Protein AF-A0A1I0LVF5-F1 (afdb_monomer)

Structure (mmCIF, N/CA/C/O backbone):
data_AF-A0A1I0LVF5-F1
#
_entry.id   AF-A0A1I0LVF5-F1
#
loop_
_atom_site.group_PDB
_atom_site.id
_atom_site.type_symbol
_atom_site.label_atom_id
_atom_site.label_alt_id
_atom_site.label_comp_id
_atom_site.label_asym_id
_atom_site.label_entity_id
_atom_site.label_seq_id
_atom_site.pdbx_PDB_ins_code
_atom_site.Cartn_x
_atom_site.Cartn_y
_atom_site.Cartn_z
_atom_site.occupancy
_atom_site.B_iso_or_equiv
_atom_site.auth_seq_id
_atom_site.auth_comp_id
_atom_site.auth_asym_id
_atom_site.auth_atom_id
_atom_site.pdbx_PDB_model_num
ATOM 1 N N . MET A 1 1 ? -9.438 -28.373 -3.238 1.00 36.84 1 MET A N 1
ATOM 2 C CA . MET A 1 1 ? -8.689 -27.575 -2.242 1.00 36.84 1 MET A CA 1
ATOM 3 C C . MET A 1 1 ? -8.255 -26.257 -2.886 1.00 36.84 1 MET A C 1
ATOM 5 O O . MET A 1 1 ? -7.132 -26.157 -3.361 1.00 36.84 1 MET A O 1
ATOM 9 N N . HIS A 1 2 ? -9.149 -25.266 -2.998 1.00 41.34 2 HIS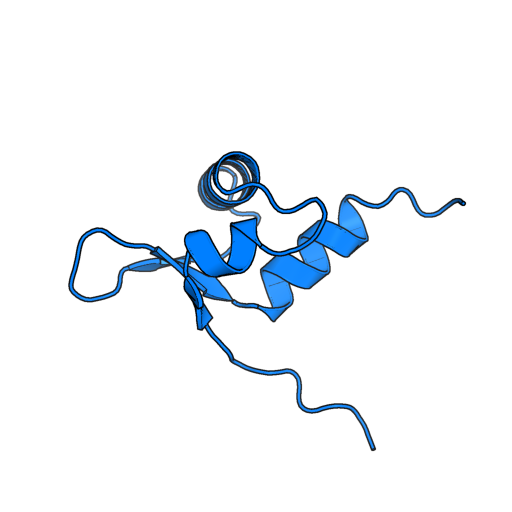 A N 1
ATOM 10 C CA . HIS A 1 2 ? -8.757 -23.940 -3.487 1.00 41.34 2 HIS A CA 1
ATOM 11 C C . HIS A 1 2 ? -8.153 -23.148 -2.334 1.00 41.34 2 HIS A C 1
ATOM 13 O O . HIS A 1 2 ? -8.799 -22.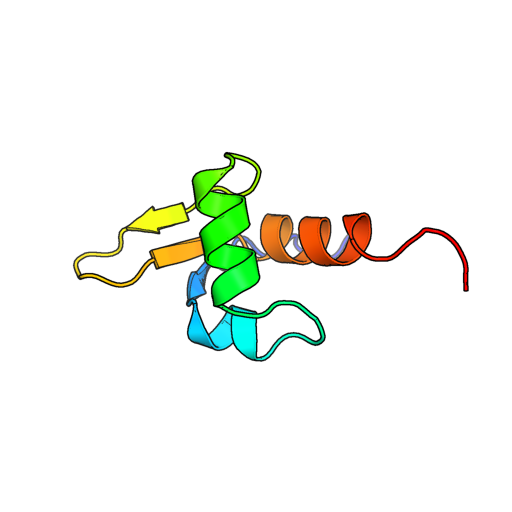905 -1.319 1.00 41.34 2 HIS A O 1
ATOM 19 N N . HIS A 1 3 ? -6.873 -22.834 -2.507 1.00 46.16 3 HIS A N 1
ATOM 20 C CA . HIS A 1 3 ? -6.027 -22.074 -1.605 1.00 46.16 3 HIS A CA 1
ATOM 21 C C . HIS A 1 3 ? -6.775 -20.835 -1.102 1.00 46.16 3 HIS A C 1
ATOM 23 O O . HIS A 1 3 ? -7.136 -19.964 -1.899 1.00 46.16 3 HIS A O 1
ATOM 29 N N . LEU A 1 4 ? -7.017 -20.810 0.213 1.00 45.16 4 LEU A N 1
ATOM 30 C CA . LEU A 1 4 ? -7.558 -19.698 0.989 1.00 45.16 4 LEU A CA 1
ATOM 31 C C . LEU A 1 4 ? -7.005 -18.390 0.422 1.00 45.16 4 LEU A C 1
ATOM 33 O O . LEU A 1 4 ? -5.812 -18.108 0.541 1.00 45.16 4 LEU A O 1
ATOM 37 N N . GLN A 1 5 ? -7.858 -17.641 -0.275 1.00 54.03 5 GLN A N 1
ATOM 38 C CA . GLN A 1 5 ? -7.523 -16.352 -0.868 1.00 54.03 5 GLN A CA 1
ATOM 39 C C . GLN A 1 5 ? -7.267 -15.399 0.295 1.00 54.03 5 GLN A C 1
ATOM 41 O O . GLN A 1 5 ? -8.184 -14.766 0.803 1.00 54.03 5 GLN A O 1
ATOM 46 N N . ALA A 1 6 ? -6.029 -15.406 0.786 1.00 53.75 6 ALA A N 1
ATOM 47 C CA . ALA A 1 6 ? -5.634 -14.741 2.007 1.00 53.75 6 ALA A CA 1
ATOM 48 C C . ALA A 1 6 ? -6.101 -13.283 1.975 1.00 53.75 6 ALA A C 1
ATOM 50 O O . ALA A 1 6 ? -5.554 -12.456 1.240 1.00 53.75 6 ALA A O 1
ATOM 51 N N . GLU A 1 7 ? -7.072 -12.953 2.826 1.00 64.75 7 GLU A N 1
ATOM 52 C CA . GLU A 1 7 ? -7.495 -11.583 3.130 1.00 64.75 7 GLU A CA 1
ATOM 53 C C . GLU A 1 7 ? -6.415 -10.812 3.916 1.00 64.75 7 GLU A C 1
ATOM 55 O O . GLU A 1 7 ? -6.683 -9.854 4.642 1.00 64.75 7 GLU A O 1
ATOM 60 N N . SER A 1 8 ? -5.158 -11.222 3.763 1.00 76.06 8 SER A N 1
ATOM 61 C CA . SER A 1 8 ? -3.994 -10.639 4.390 1.00 76.06 8 SER A CA 1
ATOM 62 C C . SER A 1 8 ? -3.747 -9.249 3.820 1.00 76.06 8 SER A C 1
ATOM 64 O O . SER A 1 8 ? -3.626 -9.022 2.612 1.00 76.06 8 SER A O 1
ATOM 66 N N . ARG A 1 9 ? -3.684 -8.282 4.730 1.00 84.12 9 ARG A N 1
ATOM 67 C CA . ARG A 1 9 ? -3.381 -6.887 4.427 1.00 84.12 9 ARG A CA 1
ATOM 68 C C . ARG A 1 9 ? -1.872 -6.672 4.505 1.00 84.12 9 ARG A C 1
ATOM 70 O O . ARG A 1 9 ? -1.322 -6.605 5.610 1.00 84.12 9 ARG A O 1
ATOM 77 N N . LEU A 1 10 ? -1.226 -6.529 3.351 1.00 84.75 10 LEU A N 1
ATOM 78 C CA . LEU A 1 10 ? 0.195 -6.211 3.241 1.00 84.75 10 LEU A CA 1
ATOM 79 C C . LEU A 1 10 ? 0.447 -4.751 3.606 1.00 84.75 10 LEU A C 1
ATOM 81 O O . LEU A 1 10 ? -0.317 -3.862 3.237 1.00 84.75 10 LEU A O 1
ATOM 85 N N . LYS A 1 11 ? 1.542 -4.499 4.317 1.00 85.69 11 LYS A N 1
ATOM 86 C CA . LYS A 1 11 ? 2.086 -3.147 4.499 1.00 85.69 11 LYS A CA 1
ATOM 87 C C . LYS A 1 11 ? 2.914 -2.780 3.265 1.00 85.69 11 LYS A C 1
ATOM 89 O O . LYS A 1 11 ? 3.362 -3.671 2.550 1.00 85.69 11 LYS A O 1
ATOM 94 N N . THR A 1 12 ? 3.176 -1.494 3.050 1.00 82.06 12 THR A N 1
ATOM 95 C CA . THR A 1 12 ? 4.047 -1.030 1.954 1.00 82.06 12 THR A CA 1
ATOM 96 C C . THR A 1 12 ? 5.388 -1.775 1.902 1.00 82.06 12 THR A C 1
ATOM 98 O O . THR A 1 12 ? 5.802 -2.193 0.829 1.00 82.06 12 THR A O 1
ATOM 101 N N . ALA A 1 13 ? 6.024 -2.004 3.057 1.00 81.94 13 ALA A N 1
ATOM 102 C CA . ALA A 1 13 ? 7.294 -2.730 3.150 1.00 81.94 13 ALA A CA 1
ATOM 103 C C . ALA A 1 13 ? 7.183 -4.200 2.710 1.00 81.94 13 ALA A C 1
ATOM 105 O O . ALA A 1 13 ? 8.027 -4.686 1.973 1.00 81.94 13 ALA A O 1
ATOM 106 N N . GLU A 1 14 ? 6.108 -4.888 3.103 1.00 82.94 14 GLU A N 1
ATOM 107 C CA . GLU A 1 14 ? 5.864 -6.280 2.701 1.00 82.94 14 GLU A CA 1
ATOM 108 C C . GLU A 1 14 ? 5.611 -6.398 1.197 1.00 82.94 14 GLU A C 1
ATOM 110 O O . GLU A 1 14 ? 6.090 -7.325 0.555 1.00 82.94 14 GLU A O 1
ATOM 115 N N . ALA A 1 15 ? 4.879 -5.441 0.619 1.00 81.25 15 ALA A N 1
ATOM 116 C CA . ALA A 1 15 ? 4.684 -5.404 -0.824 1.00 81.25 15 ALA A CA 1
ATOM 117 C C . ALA A 1 15 ? 6.021 -5.186 -1.555 1.00 81.25 15 ALA A C 1
ATOM 119 O O . ALA A 1 15 ? 6.287 -5.897 -2.516 1.00 81.25 15 ALA A O 1
ATOM 120 N N . ALA A 1 16 ? 6.887 -4.305 -1.037 1.00 81.75 16 ALA A N 1
ATOM 121 C CA . ALA A 1 16 ? 8.226 -4.047 -1.576 1.00 81.75 16 ALA A CA 1
ATOM 122 C C . ALA A 1 16 ? 9.169 -5.262 -1.530 1.00 81.75 16 ALA A C 1
ATOM 124 O O . ALA A 1 16 ? 10.103 -5.339 -2.321 1.00 81.75 16 ALA A O 1
ATOM 125 N N . MET A 1 17 ? 8.928 -6.222 -0.632 1.00 81.44 17 MET A N 1
ATOM 126 C CA . MET A 1 17 ? 9.678 -7.483 -0.595 1.00 81.44 17 MET A CA 1
ATOM 127 C C . MET A 1 17 ? 9.231 -8.474 -1.681 1.00 81.44 17 MET A C 1
ATOM 129 O O . MET A 1 17 ? 9.919 -9.467 -1.918 1.00 81.44 17 MET A O 1
ATOM 133 N N . MET A 1 18 ? 8.094 -8.241 -2.349 1.00 78.19 18 MET A N 1
ATOM 134 C CA . MET A 1 18 ? 7.634 -9.111 -3.430 1.00 78.19 18 MET A CA 1
ATOM 135 C C . MET A 1 18 ? 8.379 -8.774 -4.731 1.00 78.19 18 MET A C 1
ATOM 137 O O 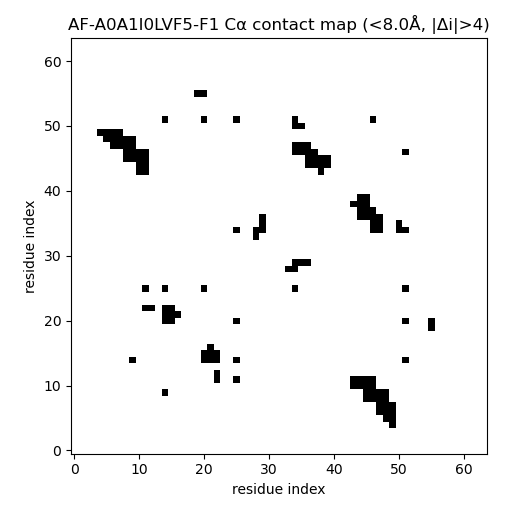. MET A 1 18 ? 8.467 -7.601 -5.106 1.00 78.19 18 MET A O 1
ATOM 141 N N . PRO A 1 19 ? 8.881 -9.781 -5.469 1.00 62.06 19 PRO A N 1
ATOM 142 C CA . PRO A 1 19 ? 9.630 -9.546 -6.696 1.00 62.06 19 PRO A CA 1
ATOM 143 C C . PRO A 1 19 ? 8.754 -8.787 -7.702 1.00 62.06 19 PRO A C 1
ATOM 145 O O . PRO A 1 19 ? 7.698 -9.281 -8.098 1.00 62.06 19 PRO A O 1
ATOM 148 N N . ARG A 1 20 ? 9.216 -7.592 -8.107 1.00 72.44 20 ARG A N 1
ATOM 149 C CA . ARG A 1 20 ? 8.563 -6.619 -9.016 1.00 72.44 20 ARG A CA 1
ATOM 150 C C . ARG A 1 20 ? 7.462 -5.721 -8.429 1.00 72.44 20 ARG A C 1
ATOM 152 O O . ARG A 1 20 ? 6.911 -4.909 -9.170 1.00 72.44 20 ARG A O 1
ATOM 159 N N . ALA A 1 21 ? 7.146 -5.795 -7.136 1.00 77.62 21 ALA A N 1
ATOM 160 C CA . ALA A 1 21 ? 6.179 -4.883 -6.515 1.00 77.62 21 ALA A CA 1
ATOM 161 C C . ALA A 1 21 ? 6.860 -3.803 -5.669 1.00 77.62 21 ALA A C 1
ATOM 163 O O . ALA A 1 21 ? 6.731 -3.775 -4.452 1.00 77.62 21 ALA A O 1
ATOM 164 N N . ASP A 1 22 ? 7.540 -2.858 -6.313 1.00 80.25 22 ASP A N 1
ATOM 165 C CA . ASP A 1 22 ? 8.113 -1.707 -5.614 1.00 80.25 22 ASP A CA 1
ATOM 166 C C . ASP A 1 22 ? 7.062 -0.872 -4.868 1.00 80.25 22 ASP A C 1
ATOM 168 O O . ASP A 1 22 ? 5.950 -0.634 -5.354 1.00 80.25 22 ASP A O 1
ATOM 172 N N . ALA A 1 23 ? 7.451 -0.331 -3.709 1.00 79.12 23 ALA A N 1
ATOM 173 C CA . ALA A 1 23 ? 6.621 0.575 -2.910 1.00 79.12 23 ALA A CA 1
ATOM 174 C C . ALA A 1 23 ? 6.081 1.763 -3.731 1.00 79.12 23 ALA A C 1
ATOM 176 O O . ALA A 1 23 ? 4.942 2.206 -3.539 1.00 79.12 23 ALA A O 1
ATOM 177 N N . THR A 1 24 ? 6.883 2.263 -4.673 1.00 83.06 24 THR A N 1
ATOM 178 C CA . THR A 1 24 ? 6.520 3.354 -5.585 1.00 83.06 24 THR A CA 1
ATOM 179 C C . THR A 1 24 ? 5.435 2.914 -6.571 1.00 83.06 24 THR A C 1
ATOM 181 O O . THR A 1 24 ? 4.438 3.616 -6.747 1.00 83.06 24 THR A O 1
ATOM 184 N N . THR A 1 25 ? 5.558 1.712 -7.140 1.00 84.69 25 THR A N 1
ATOM 185 C CA . THR A 1 25 ? 4.566 1.100 -8.034 1.00 84.69 25 THR A CA 1
ATOM 186 C C . THR A 1 25 ? 3.243 0.858 -7.318 1.00 84.69 25 THR A C 1
ATOM 188 O O . THR A 1 25 ? 2.189 1.212 -7.849 1.00 84.69 25 THR A O 1
ATOM 191 N N . VAL A 1 26 ? 3.284 0.335 -6.091 1.00 83.69 26 VAL A N 1
ATOM 192 C CA . VAL A 1 26 ? 2.086 0.108 -5.268 1.00 83.69 26 VAL A CA 1
ATOM 193 C C . VAL A 1 26 ? 1.382 1.433 -4.955 1.00 83.69 26 VAL A C 1
ATOM 195 O O . VAL A 1 26 ? 0.165 1.538 -5.100 1.00 83.69 26 VAL A O 1
ATOM 198 N N . THR A 1 27 ? 2.138 2.479 -4.611 1.00 83.44 27 THR A N 1
ATOM 199 C CA . THR A 1 27 ? 1.586 3.817 -4.330 1.00 83.44 27 THR A CA 1
ATOM 200 C C . THR A 1 27 ? 0.986 4.463 -5.580 1.00 83.44 27 THR A C 1
ATOM 202 O O . THR A 1 27 ? -0.100 5.042 -5.515 1.00 83.44 27 THR A O 1
ATOM 205 N N . ARG A 1 28 ? 1.645 4.316 -6.736 1.00 87.12 28 ARG A N 1
ATOM 206 C CA . ARG A 1 28 ? 1.149 4.799 -8.031 1.00 87.12 28 ARG A CA 1
ATOM 207 C C . ARG A 1 28 ? -0.154 4.109 -8.436 1.00 87.12 28 ARG A C 1
ATOM 209 O O . ARG A 1 28 ? -1.081 4.782 -8.869 1.00 87.12 28 ARG A O 1
ATOM 216 N N . ARG A 1 29 ? -0.260 2.788 -8.263 1.00 85.69 29 ARG A N 1
ATOM 217 C CA . ARG A 1 29 ? -1.478 2.017 -8.584 1.00 85.69 29 ARG A 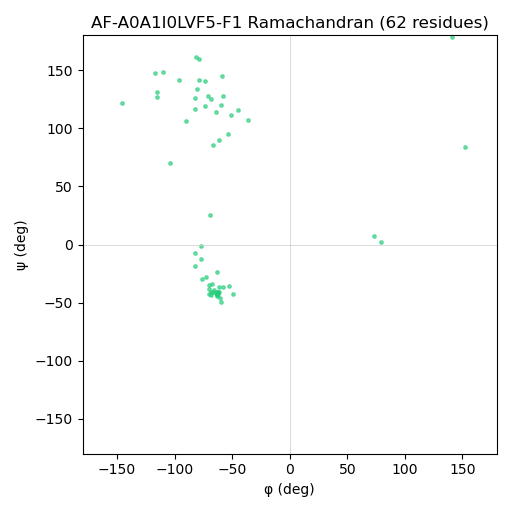CA 1
ATOM 218 C C . ARG A 1 29 ? -2.625 2.305 -7.623 1.00 85.69 29 ARG A C 1
ATOM 220 O O . ARG A 1 29 ? -3.769 2.377 -8.060 1.00 85.69 29 ARG A O 1
ATOM 227 N N . ALA A 1 30 ? -2.309 2.538 -6.351 1.00 86.25 30 ALA A N 1
ATOM 228 C CA . ALA A 1 30 ? -3.280 3.030 -5.384 1.00 86.25 30 ALA A CA 1
ATOM 229 C C . ALA A 1 30 ? -3.824 4.415 -5.778 1.00 86.25 30 ALA A C 1
ATOM 231 O O . ALA A 1 30 ? -5.026 4.641 -5.693 1.00 86.25 30 ALA A O 1
ATOM 232 N N . GLY A 1 31 ? -2.965 5.320 -6.265 1.00 82.56 31 GLY A N 1
ATOM 233 C CA . GLY A 1 31 ? -3.385 6.619 -6.805 1.00 82.56 31 GLY A CA 1
ATOM 234 C C . GLY A 1 31 ? -4.194 6.514 -8.102 1.00 82.56 31 GLY A C 1
ATOM 235 O O . GLY A 1 31 ? -5.127 7.281 -8.302 1.00 82.56 31 GLY A O 1
ATOM 236 N N . ALA A 1 32 ? -3.885 5.532 -8.950 1.00 85.44 32 ALA A N 1
ATOM 237 C CA . ALA A 1 32 ? -4.619 5.251 -10.185 1.00 85.44 32 ALA A CA 1
ATOM 238 C C . ALA A 1 32 ? -5.958 4.514 -9.966 1.00 85.44 32 ALA A C 1
ATOM 240 O O . ALA A 1 32 ? -6.640 4.198 -10.936 1.00 85.44 32 ALA A O 1
ATOM 241 N N . GLY A 1 33 ? -6.320 4.175 -8.721 1.00 84.50 33 GLY A N 1
ATOM 242 C CA . GLY A 1 33 ? -7.548 3.436 -8.407 1.00 84.50 33 GLY A CA 1
ATOM 243 C C . GLY A 1 33 ? -7.519 1.951 -8.786 1.00 84.50 33 GLY A C 1
ATOM 244 O O . GLY A 1 33 ? -8.530 1.272 -8.665 1.00 84.50 33 GLY A O 1
ATOM 245 N N . THR A 1 34 ? -6.370 1.420 -9.219 1.00 84.44 34 THR A N 1
ATOM 246 C CA . THR A 1 34 ? -6.201 -0.005 -9.569 1.00 84.44 34 THR A CA 1
ATOM 247 C C . THR A 1 34 ? -5.944 -0.885 -8.343 1.00 84.44 34 THR A C 1
ATOM 249 O O . THR A 1 34 ? -5.826 -2.100 -8.466 1.00 84.44 34 THR A O 1
ATOM 252 N N . LEU A 1 35 ? -5.753 -0.281 -7.168 1.00 85.31 35 LEU A N 1
ATOM 253 C CA . LEU A 1 35 ? -5.379 -0.994 -5.956 1.00 85.31 35 LEU A CA 1
ATOM 254 C C . LEU A 1 35 ? -6.024 -0.339 -4.734 1.00 85.31 35 LEU A C 1
ATOM 256 O O . LEU A 1 35 ? -5.786 0.835 -4.438 1.00 85.31 35 LEU A O 1
ATOM 260 N N . THR A 1 36 ? -6.810 -1.109 -3.991 1.00 83.88 36 THR A N 1
ATOM 261 C CA . THR A 1 36 ? -7.519 -0.624 -2.810 1.00 83.88 36 THR A CA 1
ATOM 262 C C . THR A 1 36 ? -6.588 -0.620 -1.605 1.00 83.88 36 THR A C 1
ATOM 264 O O . THR A 1 36 ? -5.996 -1.640 -1.229 1.00 83.88 36 THR A O 1
ATOM 267 N N . PHE A 1 37 ? -6.487 0.533 -0.945 1.00 85.06 37 PHE A N 1
ATOM 268 C CA . PHE A 1 37 ? -5.723 0.679 0.287 1.00 85.06 37 PHE A CA 1
ATOM 269 C C . PHE A 1 37 ? -6.620 1.056 1.458 1.00 85.06 37 PHE A C 1
ATOM 271 O O . PHE A 1 37 ? -7.612 1.767 1.327 1.00 85.06 37 PHE A O 1
ATOM 278 N N . THR A 1 38 ? -6.239 0.592 2.639 1.00 85.75 38 THR A N 1
ATOM 279 C CA . THR A 1 38 ? -6.842 1.002 3.901 1.00 85.75 38 THR A CA 1
ATOM 280 C C . THR A 1 38 ? -5.786 1.722 4.718 1.00 85.75 38 THR A C 1
A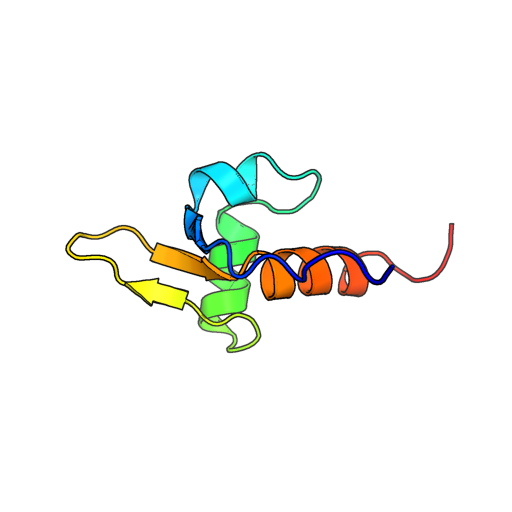TOM 282 O O . THR A 1 38 ? -4.681 1.212 4.926 1.00 85.75 38 THR A O 1
ATOM 285 N N . ARG A 1 39 ? -6.121 2.930 5.168 1.00 84.81 39 ARG A N 1
ATOM 286 C CA . ARG A 1 39 ? -5.302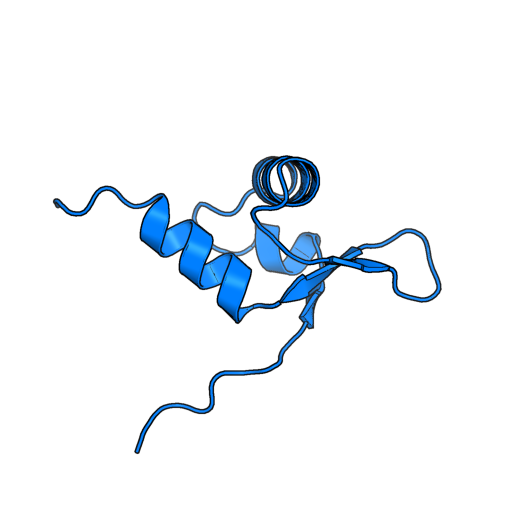 3.675 6.124 1.00 84.81 39 ARG A CA 1
ATOM 287 C C . ARG A 1 39 ? -5.486 2.995 7.477 1.00 84.81 39 ARG A C 1
ATOM 289 O O . ARG A 1 39 ? -6.612 2.844 7.937 1.00 84.81 39 ARG A O 1
ATOM 296 N N . THR A 1 40 ? -4.403 2.484 8.055 1.00 78.69 40 THR A N 1
ATOM 297 C CA . THR A 1 40 ? -4.443 2.009 9.452 1.00 78.69 40 THR A CA 1
ATOM 298 C C . THR A 1 40 ? -4.363 3.227 10.365 1.00 78.69 40 THR A C 1
ATOM 300 O O . THR A 1 40 ? -3.930 4.270 9.892 1.00 78.69 40 THR A O 1
ATOM 303 N N . PHE A 1 41 ? -4.774 3.131 11.634 1.00 76.62 41 PHE A N 1
ATOM 304 C CA . PHE A 1 41 ? -4.550 4.192 12.624 1.00 76.62 41 PHE A CA 1
ATOM 305 C C . PHE A 1 41 ? -3.041 4.540 12.661 1.00 76.62 41 PHE A C 1
ATOM 307 O O . PHE A 1 41 ? -2.245 3.800 13.234 1.00 76.62 41 PHE A O 1
ATOM 314 N N . GLY A 1 42 ? -2.642 5.579 11.912 1.00 75.50 42 GLY A N 1
ATOM 315 C CA . GLY A 1 42 ? -1.259 5.899 11.527 1.00 75.50 42 GLY A CA 1
ATOM 316 C C . GLY A 1 42 ? -1.130 6.414 10.076 1.00 75.50 42 GLY A C 1
ATOM 317 O O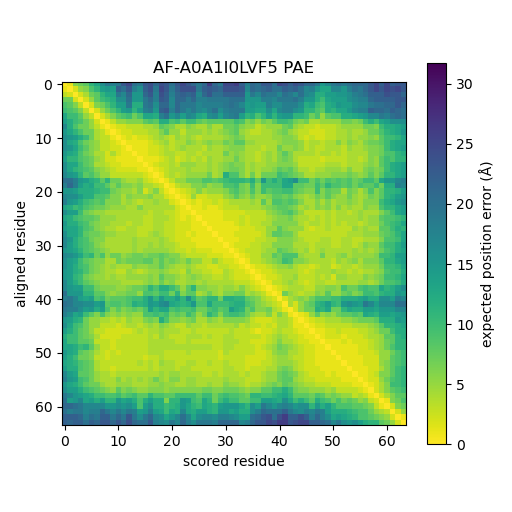 . GLY A 1 42 ? -2.106 6.501 9.333 1.00 75.50 42 GLY A O 1
ATOM 318 N N . GLU A 1 43 ? 0.091 6.762 9.649 1.00 76.50 43 GLU A N 1
ATOM 319 C CA . GLU A 1 43 ? 0.365 7.272 8.287 1.00 76.50 43 GLU A CA 1
ATOM 320 C C . GLU A 1 43 ? 0.501 6.150 7.234 1.00 76.50 43 GLU A C 1
ATOM 322 O O . GLU A 1 43 ? 0.357 6.364 6.027 1.00 76.50 43 GLU A O 1
ATOM 327 N N . HIS A 1 44 ? 0.732 4.913 7.679 1.00 81.94 44 HIS A N 1
ATOM 328 C CA . HIS A 1 44 ? 1.004 3.791 6.787 1.00 81.94 44 HIS A CA 1
ATOM 329 C C . HIS A 1 44 ? -0.257 3.213 6.132 1.00 81.94 44 HIS A C 1
ATOM 3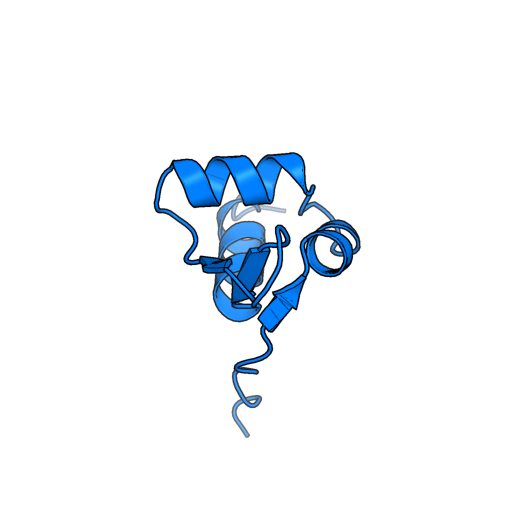31 O O . HIS A 1 44 ? -1.318 3.041 6.743 1.00 81.94 44 HIS A O 1
ATOM 337 N N . ARG A 1 45 ? -0.104 2.833 4.862 1.00 85.75 45 ARG A N 1
ATOM 338 C CA . ARG A 1 45 ? -1.159 2.226 4.047 1.00 85.75 45 ARG A CA 1
ATOM 339 C C . ARG A 1 45 ? -1.037 0.710 4.069 1.00 85.75 45 ARG A C 1
ATOM 341 O O . ARG A 1 45 ? 0.066 0.158 4.028 1.00 85.75 45 ARG A O 1
ATOM 348 N N . ARG A 1 46 ? -2.186 0.039 4.118 1.00 85.56 46 ARG A N 1
ATOM 349 C CA . ARG A 1 46 ? -2.277 -1.411 3.966 1.00 85.56 46 ARG A CA 1
ATOM 350 C C . ARG A 1 46 ? -3.042 -1.772 2.711 1.00 85.56 46 ARG A C 1
ATOM 352 O O . ARG A 1 46 ? -4.148 -1.286 2.490 1.00 85.56 46 ARG A O 1
ATOM 359 N N . TYR A 1 47 ? -2.470 -2.673 1.938 1.00 86.50 47 TYR A N 1
ATOM 360 C CA . TYR A 1 47 ? -2.956 -3.108 0.640 1.00 86.50 47 TYR A CA 1
ATOM 361 C C . TYR A 1 47 ? -3.461 -4.543 0.729 1.00 86.50 47 TYR A C 1
ATOM 363 O O . TYR A 1 47 ? -2.954 -5.334 1.528 1.00 86.50 47 TYR A O 1
ATOM 371 N N . ARG A 1 48 ? -4.468 -4.911 -0.066 1.00 86.12 48 ARG A N 1
ATOM 372 C CA . ARG A 1 48 ? -4.894 -6.315 -0.131 1.00 86.12 48 ARG A CA 1
ATOM 373 C C . ARG A 1 48 ? -3.837 -7.136 -0.863 1.00 86.12 48 ARG A C 1
ATOM 375 O O . ARG A 1 48 ? -3.478 -6.812 -1.991 1.00 86.12 48 ARG A O 1
ATOM 382 N N . GLN A 1 49 ? -3.381 -8.228 -0.249 1.00 84.38 49 GLN A N 1
ATOM 383 C CA . GLN A 1 49 ? -2.405 -9.123 -0.873 1.00 84.38 49 GLN A CA 1
ATOM 384 C C . GLN A 1 49 ? -2.902 -9.676 -2.216 1.00 84.38 49 GLN A C 1
ATOM 386 O O . GLN A 1 49 ? -2.113 -9.826 -3.144 1.00 84.38 49 GLN A O 1
ATOM 391 N N . ALA A 1 50 ? -4.202 -9.960 -2.325 1.00 82.81 50 ALA A N 1
ATOM 392 C CA . ALA A 1 50 ? -4.823 -10.423 -3.563 1.00 82.81 50 ALA A CA 1
ATOM 393 C C . ALA A 1 50 ? -4.680 -9.403 -4.705 1.00 82.81 50 ALA A C 1
ATOM 395 O O . ALA A 1 50 ? -4.250 -9.775 -5.789 1.00 82.81 50 ALA A O 1
ATOM 396 N N . GLU A 1 51 ? -4.948 -8.118 -4.454 1.00 85.25 51 GLU A N 1
ATOM 397 C CA . GLU A 1 51 ? -4.818 -7.073 -5.479 1.00 85.25 51 GLU A CA 1
ATOM 398 C C . GLU A 1 51 ? -3.362 -6.800 -5.846 1.00 85.25 51 GLU A C 1
ATOM 400 O O . GLU A 1 51 ? -3.051 -6.631 -7.019 1.00 85.25 51 GLU A O 1
ATOM 405 N N . VAL A 1 52 ? -2.448 -6.828 -4.869 1.00 84.31 52 VAL A N 1
ATOM 406 C CA . VAL A 1 52 ? -1.007 -6.707 -5.143 1.00 84.31 52 VAL A CA 1
ATOM 407 C C . VAL A 1 52 ? -0.523 -7.882 -6.001 1.00 84.31 52 VAL A C 1
ATOM 409 O O . VAL A 1 52 ? 0.212 -7.683 -6.962 1.00 84.31 52 VAL A O 1
ATOM 412 N N . ARG A 1 53 ? -0.967 -9.113 -5.718 1.00 82.25 53 ARG A N 1
ATOM 413 C CA . ARG A 1 53 ? -0.625 -10.288 -6.538 1.00 82.25 53 ARG A CA 1
ATOM 414 C C . ARG A 1 53 ? -1.254 -10.256 -7.927 1.00 82.25 53 ARG A C 1
ATOM 416 O O . ARG A 1 53 ? -0.579 -10.606 -8.895 1.00 82.25 53 ARG A O 1
ATOM 423 N N . ALA A 1 54 ? -2.512 -9.835 -8.028 1.00 82.62 54 ALA A N 1
ATOM 424 C CA . ALA A 1 54 ? -3.186 -9.638 -9.305 1.00 82.62 54 ALA A CA 1
ATOM 425 C C . ALA A 1 54 ? -2.462 -8.572 -10.131 1.00 82.62 54 ALA A C 1
ATOM 427 O O . ALA A 1 54 ? -2.219 -8.786 -11.308 1.00 82.62 54 ALA A O 1
ATOM 428 N N . LEU A 1 55 ? -2.012 -7.485 -9.501 1.00 80.75 55 LEU A N 1
ATOM 429 C CA . LEU A 1 55 ? -1.209 -6.454 -10.144 1.00 80.75 55 LEU A CA 1
ATOM 430 C C . LEU A 1 55 ? 0.106 -7.011 -10.703 1.00 80.75 55 LEU A C 1
ATOM 432 O O . LEU A 1 55 ? 0.405 -6.759 -11.862 1.00 80.75 55 LEU A O 1
ATOM 436 N N . ILE A 1 56 ? 0.873 -7.769 -9.911 1.00 81.00 56 ILE A N 1
ATOM 437 C CA . ILE A 1 56 ? 2.134 -8.385 -10.371 1.00 81.00 56 ILE A CA 1
ATOM 438 C C . ILE A 1 56 ? 1.869 -9.356 -11.533 1.00 81.00 56 ILE A C 1
ATOM 440 O O . ILE A 1 56 ? 2.661 -9.445 -12.467 1.00 81.00 56 ILE A O 1
ATOM 444 N N . THR A 1 57 ? 0.746 -10.075 -11.486 1.00 80.62 57 THR A N 1
ATOM 445 C CA . THR A 1 57 ? 0.332 -11.003 -12.547 1.00 80.62 57 THR A CA 1
ATOM 446 C C . THR A 1 57 ? -0.091 -10.271 -13.818 1.00 80.62 57 THR A C 1
ATOM 448 O O . THR A 1 57 ? 0.302 -10.692 -14.896 1.00 80.62 57 THR A O 1
ATOM 451 N N . SER A 1 58 ? -0.843 -9.174 -13.708 1.00 75.44 58 SER A N 1
ATOM 452 C CA . SER A 1 58 ? -1.265 -8.347 -14.845 1.00 75.44 58 SER A CA 1
ATOM 453 C C . SER A 1 58 ? -0.123 -7.520 -15.439 1.00 75.44 58 SER A C 1
ATOM 455 O O . SER A 1 58 ? -0.166 -7.173 -16.614 1.00 75.44 58 SER A O 1
ATOM 457 N N . ASP A 1 59 ? 0.876 -7.166 -14.627 1.00 70.44 59 ASP A N 1
ATOM 458 C CA . ASP A 1 59 ? 2.104 -6.498 -15.069 1.00 70.44 59 ASP A CA 1
ATOM 459 C C . ASP A 1 59 ? 3.069 -7.472 -15.752 1.00 70.44 59 ASP A C 1
ATOM 461 O O . ASP A 1 59 ? 3.793 -7.085 -16.668 1.00 70.44 59 ASP A O 1
ATOM 465 N N . ARG A 1 60 ? 3.055 -8.755 -15.362 1.00 64.25 60 ARG A N 1
ATOM 466 C CA . ARG A 1 60 ? 3.773 -9.791 -16.100 1.00 64.25 60 ARG A CA 1
ATOM 467 C C . ARG A 1 60 ? 3.126 -9.898 -17.488 1.00 64.25 60 ARG A C 1
ATOM 469 O O . ARG A 1 60 ? 1.981 -10.338 -17.572 1.00 64.25 60 ARG A O 1
ATOM 476 N N . PRO A 1 61 ? 3.828 -9.545 -18.582 1.00 52.44 61 PRO A N 1
ATOM 477 C CA . PRO A 1 61 ? 3.300 -9.813 -19.908 1.00 52.44 61 PRO A CA 1
ATOM 478 C C . PRO A 1 61 ? 3.065 -11.320 -19.998 1.00 52.44 61 PRO A C 1
ATOM 480 O O . PRO A 1 61 ? 3.937 -12.117 -19.635 1.00 52.44 61 PRO A O 1
ATOM 483 N N . ALA A 1 62 ? 1.858 -11.710 -20.398 1.00 50.66 62 ALA A N 1
ATOM 484 C CA . ALA A 1 62 ? 1.533 -13.093 -20.695 1.00 50.66 62 ALA A CA 1
ATOM 485 C C . ALA A 1 62 ? 2.427 -13.549 -21.860 1.00 50.66 62 ALA A C 1
ATOM 487 O O . ALA A 1 62 ? 2.101 -13.325 -23.019 1.00 50.66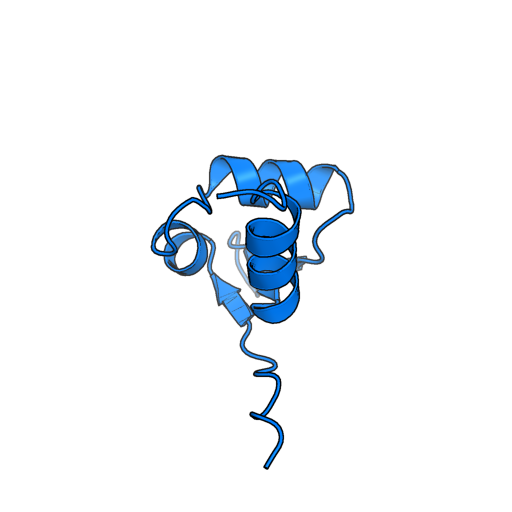 62 ALA A O 1
ATOM 488 N N . GLY A 1 63 ? 3.603 -14.096 -21.552 1.00 58.75 63 GLY A N 1
ATOM 489 C CA . GLY A 1 63 ? 4.585 -14.490 -22.558 1.00 58.75 63 GLY A CA 1
ATOM 490 C C . GLY A 1 63 ? 6.016 -14.445 -22.039 1.00 58.75 63 GLY A C 1
ATOM 491 O O . GLY A 1 63 ? 6.722 -13.461 -22.245 1.00 58.75 63 GLY A O 1
ATOM 492 N N . ALA A 1 64 ? 6.427 -15.517 -21.367 1.00 43.50 64 ALA A N 1
ATOM 493 C CA . ALA A 1 64 ? 7.798 -16.026 -21.359 1.00 43.50 64 ALA A CA 1
ATOM 494 C C . ALA A 1 64 ? 7.738 -17.507 -20.989 1.00 43.50 64 ALA A C 1
ATOM 496 O O . ALA A 1 64 ? 7.170 -17.790 -19.903 1.00 43.50 64 ALA A O 1
#

Radius of gyration: 12.08 Å; Cα contacts (8 Å, |Δi|>4): 69; chains: 1; bounding box: 18×35×35 Å

Solvent-accessible surface area (backbone atoms only — not comparable to full-atom values): 3933 Å² total; per-residue (Å²): 136,81,74,77,78,58,87,48,66,32,40,51,69,60,40,41,72,39,93,90,37,42,50,67,57,54,53,51,34,38,73,69,70,76,33,71,70,43,76,46,103,66,92,56,51,29,31,45,42,58,52,56,51,49,47,56,53,70,67,44,69,94,78,130

Sequence (64 aa):
MHHLQAESRLKTAEAAMMPRADATTVTRRAGAGTLTFTRTFGEHRRYRQAEVRALITSDRPAGA

pLDDT: mean 75.97, std 13.23, range [36.84, 87.12]

Mean predicted aligned error: 7.65 Å

Organism: NCBI:txid568860

Nearest PDB structures (foldseek):
  6ama-assembly1_B  TM=7.730E-01  e=5.131E-04  Streptomyces venezuelae
  6amk-assembly1_B  TM=8.000E-01  e=2.615E-03  Streptomyces venezuelae
  4j2n-assembly1_A  TM=8.221E-01  e=1.532E-01  Pukovnikvirus pukovnik
  3m8e-assembly1_A  TM=6.174E-01  e=1.432E-01  Bacillus thuringiensis serovar israelensis
  3m8f-assembly1_A  TM=5.939E-01  e=5.561E-01  Bacillus thuringiensis serovar israelensis

Secondary structure (DSSP, 8-state):
--------EEEHHHHHTSTT--HHHHHHHHHTTSS-EEE-SSS-EEEEHHHHHHHHHHHS-S--

Foldseek 3Di:
DPPDQDQDWDWLVRQCPDVPRHSVNQVVCCVVVQWDWDDDPDPTITTGPNSSVVVVVVVPPPDD